Protein AF-A0A117SUI2-F1 (afdb_monomer)

Secondary structure (DSSP, 8-state):
--HHHHHT---GGG--TTTHHHHHHHHHHHHHHHTT------SHHHHHHHHHHHHHHH--THHHHHHHHHHTGGG-TTS-HHHHHHHHHHHHHHHHHHHHHHHHHHHHTS-HHHHHHHHHHHHHHHHH--

Nearest PDB structures (foldseek):
  7xge-assembly3_E  TM=2.398E-01  e=9.002E+00  synthetic construct

Structure (mmCIF, N/CA/C/O backbone):
data_AF-A0A117SUI2-F1
#
_entry.id   AF-A0A117SUI2-F1
#
loop_
_atom_site.group_PDB
_atom_site.id
_atom_site.type_symbol
_atom_site.label_atom_id
_atom_site.label_alt_id
_atom_site.label_comp_id
_atom_site.label_asym_id
_atom_site.label_entity_id
_atom_site.label_seq_id
_atom_site.pdbx_PDB_ins_code
_atom_site.Cartn_x
_atom_site.Cartn_y
_atom_site.Cartn_z
_atom_site.occupancy
_atom_site.B_iso_or_equiv
_atom_site.auth_seq_id
_atom_site.auth_comp_id
_atom_site.auth_asym_id
_atom_site.auth_atom_id
_atom_site.pdbx_PDB_model_num
ATOM 1 N N . MET A 1 1 ? 10.217 11.474 15.979 1.00 53.69 1 MET A N 1
ATOM 2 C CA . MET A 1 1 ? 9.548 10.419 15.199 1.00 53.69 1 MET A CA 1
ATOM 3 C C . MET A 1 1 ? 9.038 9.360 16.152 1.00 53.69 1 MET A C 1
ATOM 5 O O . MET A 1 1 ? 9.803 8.890 16.989 1.00 53.69 1 MET A O 1
ATOM 9 N N . SER A 1 2 ? 7.745 9.059 16.081 1.00 71.00 2 SER A N 1
ATOM 10 C CA . SER A 1 2 ? 7.125 7.947 16.819 1.00 71.00 2 SER A CA 1
ATOM 11 C C . SER A 1 2 ? 7.617 6.595 16.274 1.00 71.00 2 SER A C 1
ATOM 13 O O . SER A 1 2 ? 8.015 6.519 15.115 1.00 71.00 2 SER A O 1
ATOM 15 N N . TYR A 1 3 ? 7.572 5.522 17.074 1.00 69.62 3 TYR A N 1
ATOM 16 C CA . TYR A 1 3 ? 7.953 4.160 16.644 1.00 69.62 3 TYR A CA 1
ATOM 17 C C . TYR A 1 3 ? 7.293 3.742 15.313 1.00 69.62 3 TYR A C 1
ATOM 19 O O . TYR A 1 3 ? 7.958 3.189 14.443 1.00 69.62 3 TYR A O 1
ATOM 27 N N . LEU A 1 4 ? 6.020 4.111 15.126 1.00 70.50 4 LEU A N 1
ATOM 28 C CA . LEU A 1 4 ? 5.222 3.810 13.931 1.00 70.50 4 LEU A CA 1
ATOM 29 C C . LEU A 1 4 ? 5.792 4.443 12.648 1.00 70.50 4 LEU A C 1
ATOM 31 O O . LEU A 1 4 ? 5.759 3.830 11.587 1.00 70.50 4 LEU A O 1
ATOM 35 N N . GLU A 1 5 ? 6.345 5.656 12.740 1.00 68.00 5 GLU A N 1
ATOM 36 C CA . GLU A 1 5 ? 6.952 6.343 11.586 1.00 68.00 5 GLU A CA 1
ATOM 37 C C . GLU A 1 5 ? 8.273 5.689 11.184 1.00 68.00 5 GLU A C 1
ATOM 39 O O . GLU A 1 5 ? 8.580 5.593 10.000 1.00 68.00 5 GLU A O 1
ATOM 44 N N . ASN A 1 6 ? 9.033 5.185 12.160 1.00 73.38 6 ASN A N 1
ATOM 45 C CA . ASN A 1 6 ? 10.294 4.502 11.891 1.00 73.38 6 ASN A CA 1
ATOM 46 C C . ASN A 1 6 ? 10.074 3.165 11.165 1.00 73.38 6 ASN A C 1
ATOM 48 O O . ASN A 1 6 ? 10.883 2.800 10.315 1.00 73.38 6 ASN A O 1
ATOM 52 N N . GLU A 1 7 ? 8.982 2.449 11.445 1.00 71.69 7 GLU A N 1
ATOM 53 C CA . GLU A 1 7 ? 8.697 1.142 10.832 1.00 71.69 7 GLU A CA 1
ATOM 54 C C . GLU A 1 7 ? 8.338 1.230 9.335 1.00 71.69 7 GLU A C 1
ATOM 56 O O . GLU A 1 7 ? 8.551 0.277 8.579 1.00 71.69 7 GLU A O 1
ATOM 61 N N . LEU A 1 8 ? 7.860 2.392 8.885 1.00 75.00 8 LEU A N 1
ATOM 62 C CA . LEU A 1 8 ? 7.562 2.691 7.480 1.00 75.00 8 LEU 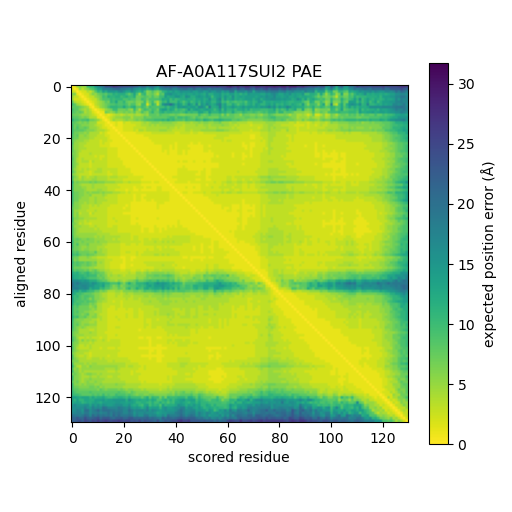A CA 1
ATOM 63 C C . LEU A 1 8 ? 8.566 3.660 6.830 1.00 75.00 8 LEU A C 1
ATOM 65 O O . LEU A 1 8 ? 8.356 4.076 5.693 1.00 75.00 8 LEU A O 1
ATOM 69 N N . SER A 1 9 ? 9.669 3.991 7.508 1.00 74.06 9 SER A N 1
ATOM 70 C CA . SER A 1 9 ? 10.611 5.066 7.139 1.00 74.06 9 SER A CA 1
ATOM 71 C C . SER A 1 9 ? 11.491 4.818 5.905 1.00 74.06 9 SER A C 1
ATOM 73 O O . SER A 1 9 ? 12.481 5.521 5.710 1.00 74.06 9 SER A O 1
ATOM 75 N N . GLU A 1 10 ? 11.175 3.833 5.063 1.00 78.31 10 GLU A N 1
ATOM 76 C CA . GLU A 1 10 ? 12.028 3.483 3.924 1.00 78.31 10 GLU A CA 1
ATOM 77 C C . GLU A 1 10 ? 12.259 4.717 3.022 1.00 78.31 10 GLU A C 1
ATOM 79 O O . GLU A 1 10 ? 11.316 5.424 2.650 1.00 78.31 10 GLU A O 1
ATOM 84 N N . ASP A 1 11 ? 13.529 4.996 2.715 1.00 78.12 11 ASP A N 1
ATOM 85 C CA . ASP A 1 11 ? 13.960 6.211 2.019 1.00 78.12 11 ASP A CA 1
ATOM 86 C C . ASP A 1 11 ? 13.483 6.198 0.562 1.00 78.12 11 ASP A C 1
ATOM 88 O O . ASP A 1 11 ? 14.089 5.586 -0.321 1.00 78.12 11 ASP A O 1
ATOM 92 N N . LEU A 1 12 ? 12.376 6.898 0.311 1.00 81.75 12 LEU A N 1
ATOM 93 C CA . LEU A 1 12 ? 11.765 6.986 -1.011 1.00 81.75 12 LEU A CA 1
ATOM 94 C C . LEU A 1 12 ? 12.565 7.854 -1.993 1.00 81.75 12 LEU A C 1
ATOM 96 O O . LEU A 1 12 ? 12.323 7.784 -3.196 1.00 81.75 12 LEU A O 1
ATOM 100 N N . SER A 1 13 ? 13.550 8.632 -1.529 1.00 78.12 13 SER A N 1
ATOM 101 C CA . SER A 1 13 ? 14.375 9.466 -2.418 1.00 78.12 13 SER A CA 1
ATOM 102 C C . SER A 1 13 ? 15.306 8.650 -3.325 1.00 78.12 13 SER A C 1
ATOM 104 O O . SER A 1 13 ? 15.841 9.177 -4.299 1.00 78.12 13 SER A O 1
ATOM 106 N N . ARG A 1 14 ? 15.482 7.356 -3.024 1.00 80.75 14 ARG A N 1
ATOM 107 C CA . ARG A 1 14 ? 16.386 6.432 -3.728 1.00 80.75 14 ARG A CA 1
ATOM 108 C C . ARG A 1 14 ? 15.661 5.382 -4.566 1.00 80.75 14 ARG A C 1
ATOM 110 O O . ARG A 1 14 ? 16.281 4.398 -4.978 1.00 80.75 14 ARG A O 1
ATOM 117 N N . VAL A 1 15 ? 14.357 5.542 -4.782 1.00 87.00 15 VAL A N 1
ATOM 118 C CA . VAL A 1 15 ? 13.602 4.591 -5.599 1.00 87.00 15 VAL A CA 1
ATOM 119 C C . VAL A 1 15 ? 14.058 4.693 -7.048 1.00 87.00 15 VAL A C 1
ATOM 121 O O . VAL A 1 15 ? 14.070 5.767 -7.648 1.00 87.00 15 VAL A O 1
ATOM 124 N N . THR A 1 16 ? 14.404 3.546 -7.612 1.00 87.38 16 THR A N 1
ATOM 125 C CA . THR A 1 16 ? 14.688 3.354 -9.028 1.00 87.38 16 THR A CA 1
ATOM 126 C C . THR A 1 16 ? 13.777 2.254 -9.570 1.00 87.38 16 THR A C 1
ATOM 128 O O . THR A 1 16 ? 13.225 1.461 -8.798 1.00 87.38 16 THR A O 1
ATOM 131 N N . PRO A 1 17 ? 13.619 2.147 -10.896 1.00 84.50 17 PRO A N 1
ATOM 132 C CA . PRO A 1 17 ? 12.860 1.052 -11.495 1.00 84.50 17 PRO A CA 1
ATOM 133 C C . PRO A 1 17 ? 13.328 -0.339 -11.046 1.00 84.50 17 PRO A C 1
ATOM 135 O O . PRO A 1 17 ? 12.519 -1.246 -10.884 1.00 84.50 17 PRO A O 1
ATOM 138 N N . GLU A 1 18 ? 14.627 -0.498 -10.801 1.00 85.06 18 GLU A N 1
ATOM 139 C CA . GLU A 1 18 ? 15.258 -1.763 -10.427 1.00 85.06 18 GLU A CA 1
ATOM 140 C C . GLU A 1 18 ? 14.960 -2.183 -8.977 1.00 85.06 18 GLU A C 1
ATOM 142 O O . GLU A 1 18 ? 15.032 -3.371 -8.666 1.00 85.06 18 GLU A O 1
ATOM 147 N N . ASN A 1 19 ? 14.619 -1.242 -8.086 1.00 89.25 19 ASN A N 1
ATOM 148 C CA . ASN A 1 19 ? 14.369 -1.525 -6.666 1.00 89.25 19 ASN A CA 1
ATOM 149 C C . ASN A 1 19 ? 12.921 -1.254 -6.208 1.00 89.25 19 ASN A C 1
ATOM 151 O O . ASN A 1 19 ? 12.559 -1.638 -5.093 1.00 89.25 19 ASN A O 1
ATOM 155 N N . ALA A 1 20 ? 12.079 -0.649 -7.053 1.00 90.50 20 ALA A N 1
ATOM 156 C CA . ALA A 1 20 ? 10.716 -0.245 -6.702 1.00 90.50 20 ALA A CA 1
ATOM 157 C C . ALA A 1 20 ? 9.856 -1.408 -6.182 1.00 90.50 20 ALA A C 1
ATOM 159 O O . ALA A 1 20 ? 9.175 -1.259 -5.169 1.00 90.50 20 ALA A O 1
ATOM 160 N N . VAL A 1 21 ? 9.942 -2.589 -6.807 1.00 91.56 21 VAL A N 1
ATOM 161 C CA . VAL A 1 21 ? 9.221 -3.795 -6.357 1.00 91.56 21 VAL A CA 1
ATOM 162 C C . VAL A 1 21 ? 9.633 -4.188 -4.941 1.00 91.56 21 VAL A C 1
ATOM 164 O O . VAL A 1 21 ? 8.780 -4.419 -4.086 1.00 91.56 21 VAL A O 1
ATOM 167 N N . GLN A 1 22 ? 10.938 -4.224 -4.667 1.00 91.88 22 GLN A N 1
ATOM 168 C CA . GLN A 1 22 ? 11.455 -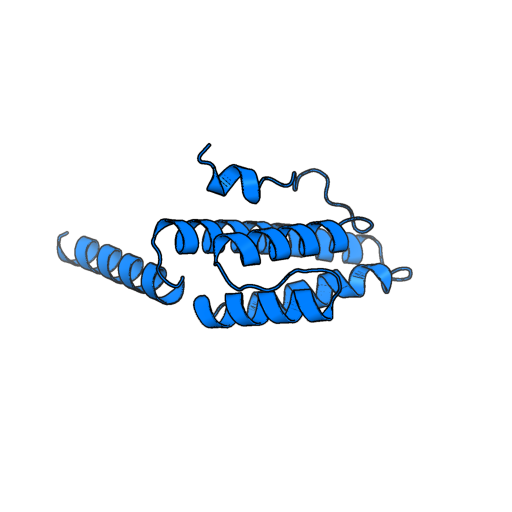4.583 -3.348 1.00 91.88 22 GLN A CA 1
ATOM 169 C C . GLN A 1 22 ? 10.992 -3.581 -2.282 1.00 91.88 22 GLN A C 1
ATOM 171 O O . GLN A 1 22 ? 10.587 -3.977 -1.190 1.00 91.88 22 GLN A O 1
ATOM 176 N N . ILE A 1 23 ? 11.028 -2.287 -2.599 1.00 92.44 23 ILE A N 1
ATOM 177 C CA . ILE A 1 23 ? 10.579 -1.221 -1.698 1.00 92.44 23 ILE A CA 1
ATOM 178 C C . ILE A 1 23 ? 9.070 -1.323 -1.452 1.00 92.44 23 ILE A C 1
ATOM 180 O O . ILE A 1 23 ? 8.634 -1.241 -0.304 1.00 92.44 23 ILE A O 1
ATOM 184 N N . CYS A 1 24 ? 8.275 -1.581 -2.492 1.00 93.50 24 CYS A N 1
ATOM 185 C CA . CYS A 1 24 ? 6.837 -1.818 -2.374 1.00 93.50 24 CYS A CA 1
ATOM 186 C C . CYS A 1 24 ? 6.539 -2.992 -1.430 1.00 93.50 24 CYS A C 1
ATOM 188 O O . CYS A 1 24 ? 5.753 -2.845 -0.492 1.00 93.50 24 CYS A O 1
ATOM 190 N N . MET A 1 25 ? 7.227 -4.123 -1.613 1.00 94.69 25 MET A N 1
ATOM 191 C CA . MET A 1 25 ? 7.075 -5.300 -0.754 1.00 94.69 25 MET A CA 1
ATOM 192 C C . MET A 1 25 ? 7.388 -4.990 0.711 1.00 94.69 25 MET A C 1
ATOM 194 O O . MET A 1 25 ? 6.607 -5.360 1.584 1.00 94.69 25 MET A O 1
ATOM 198 N N . LYS A 1 26 ? 8.475 -4.261 0.994 1.00 94.31 26 LYS A N 1
ATOM 199 C CA . LYS A 1 26 ? 8.819 -3.849 2.364 1.00 94.31 26 LYS A CA 1
ATOM 200 C C . LYS A 1 26 ? 7.756 -2.951 2.997 1.00 94.31 26 LYS A C 1
ATOM 202 O O . LYS A 1 26 ? 7.412 -3.147 4.158 1.00 94.31 26 LYS A O 1
ATOM 207 N N . ILE A 1 27 ? 7.228 -1.980 2.248 1.00 94.75 27 ILE A N 1
ATOM 208 C CA . ILE A 1 27 ? 6.169 -1.083 2.737 1.00 94.75 27 ILE A CA 1
ATOM 209 C C . ILE A 1 27 ? 4.922 -1.887 3.099 1.00 94.75 27 ILE A C 1
ATOM 211 O O . ILE A 1 27 ? 4.337 -1.658 4.157 1.00 94.75 27 ILE A O 1
ATOM 215 N N . LEU A 1 28 ? 4.528 -2.846 2.260 1.00 96.62 28 LEU A N 1
ATOM 216 C CA . LEU A 1 28 ? 3.377 -3.706 2.530 1.00 96.62 28 LEU A CA 1
ATOM 217 C C . LEU A 1 28 ? 3.633 -4.650 3.710 1.00 96.62 28 LEU A C 1
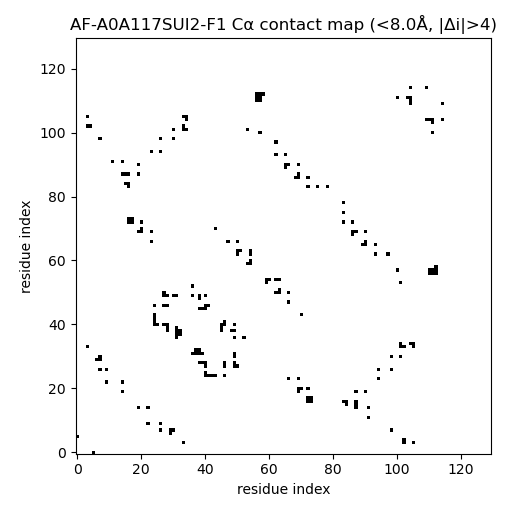ATOM 219 O O . LEU A 1 28 ? 2.746 -4.825 4.541 1.00 96.62 28 LEU A O 1
ATOM 223 N N . ASP A 1 29 ? 4.840 -5.194 3.850 1.00 96.62 29 ASP A N 1
ATOM 224 C CA . ASP A 1 29 ? 5.212 -6.025 5.000 1.00 96.62 29 ASP A CA 1
ATOM 225 C C . ASP A 1 29 ? 5.119 -5.244 6.322 1.00 96.62 29 ASP A C 1
ATOM 227 O O . ASP A 1 29 ? 4.479 -5.693 7.275 1.00 96.62 29 ASP A O 1
ATOM 231 N N . SER A 1 30 ? 5.675 -4.028 6.362 1.00 95.62 30 SER A N 1
ATOM 232 C CA . SER A 1 30 ? 5.532 -3.116 7.505 1.00 95.62 30 SER A CA 1
ATOM 233 C C . SER A 1 30 ? 4.073 -2.745 7.760 1.00 95.62 30 SER A C 1
ATOM 235 O O . SER A 1 30 ? 3.632 -2.721 8.906 1.00 95.62 30 SER A O 1
ATOM 237 N N . SER A 1 31 ? 3.295 -2.511 6.703 1.00 96.50 31 SER A N 1
ATOM 238 C CA . SER A 1 31 ? 1.876 -2.169 6.828 1.00 96.50 31 SER A CA 1
ATOM 239 C C . SER A 1 31 ? 1.062 -3.320 7.417 1.00 96.50 31 SER A C 1
ATOM 241 O O . SER A 1 31 ? 0.206 -3.100 8.270 1.00 96.50 31 SER A O 1
ATOM 243 N N . SER A 1 32 ? 1.367 -4.557 7.024 1.00 97.31 32 SER A N 1
ATOM 244 C CA . SER A 1 32 ? 0.756 -5.759 7.590 1.00 97.31 32 SER A CA 1
ATOM 245 C C . SER A 1 32 ? 1.026 -5.900 9.086 1.00 97.31 32 SER A C 1
ATOM 247 O O . SER A 1 32 ? 0.106 -6.207 9.847 1.00 97.31 32 SER A O 1
ATOM 249 N N . ARG A 1 33 ? 2.263 -5.628 9.528 1.00 95.69 33 ARG A N 1
ATOM 250 C CA . ARG A 1 33 ? 2.617 -5.634 10.955 1.00 95.69 33 ARG A CA 1
ATOM 251 C C . ARG A 1 33 ? 1.884 -4.546 11.731 1.00 95.69 33 ARG A C 1
ATOM 253 O O . ARG A 1 33 ? 1.256 -4.854 12.740 1.00 95.69 33 ARG A O 1
ATOM 260 N N . LEU A 1 34 ? 1.916 -3.310 11.237 1.00 95.62 34 LEU A N 1
ATOM 261 C CA . LEU A 1 34 ? 1.300 -2.156 11.899 1.00 95.62 34 LEU A CA 1
ATOM 262 C C . LEU A 1 34 ? -0.217 -2.290 12.050 1.00 95.62 34 LEU A C 1
ATOM 264 O O . LEU A 1 34 ? -0.772 -1.873 13.062 1.00 95.62 34 LEU A O 1
ATOM 268 N N . LEU A 1 35 ? -0.879 -2.892 11.063 1.00 95.75 35 LEU A N 1
ATOM 269 C CA . LEU A 1 35 ? -2.320 -3.140 11.090 1.00 95.75 35 LEU A CA 1
ATOM 270 C C . LEU A 1 35 ? -2.696 -4.489 11.724 1.00 95.75 35 LEU A C 1
ATOM 272 O O . LEU A 1 35 ? -3.878 -4.821 11.784 1.00 95.75 35 LEU A O 1
ATOM 276 N N . GLY A 1 36 ? -1.723 -5.290 12.171 1.00 95.56 36 GLY A N 1
ATOM 277 C CA . GLY A 1 36 ? -1.978 -6.591 12.793 1.00 95.56 36 GLY A CA 1
ATOM 278 C C . GLY A 1 36 ? -2.643 -7.615 11.864 1.00 95.56 36 GLY A C 1
ATOM 279 O O . GLY A 1 36 ? -3.409 -8.454 12.331 1.00 95.56 36 GLY A O 1
ATOM 280 N N . LEU A 1 37 ? -2.367 -7.573 10.555 1.00 95.75 37 LEU A N 1
ATOM 281 C CA . LEU A 1 37 ? -3.047 -8.417 9.557 1.00 95.75 37 LEU A CA 1
ATOM 282 C C . LEU A 1 37 ? -2.578 -9.880 9.559 1.00 95.75 37 LEU A C 1
ATOM 284 O O . LEU A 1 37 ? -3.237 -10.734 8.971 1.00 95.75 37 LEU A O 1
ATOM 288 N N . GLY A 1 38 ? -1.434 -10.181 10.181 1.00 95.75 38 GLY A N 1
ATOM 289 C CA . GLY A 1 38 ? -0.896 -11.544 10.269 1.00 95.75 38 GLY A CA 1
ATOM 290 C C . GLY A 1 38 ? -0.378 -12.118 8.943 1.00 95.75 38 GLY A C 1
ATOM 291 O O . GLY A 1 38 ? -0.193 -13.328 8.833 1.00 95.75 38 GLY A O 1
ATOM 292 N N . ILE A 1 39 ? -0.139 -11.273 7.935 1.00 97.62 39 ILE A N 1
ATOM 293 C CA . ILE A 1 39 ? 0.372 -11.676 6.618 1.00 97.62 39 ILE A CA 1
ATOM 294 C C . ILE A 1 39 ? 1.838 -11.254 6.505 1.00 97.62 39 ILE A C 1
ATOM 296 O O . ILE A 1 39 ? 2.167 -10.098 6.746 1.00 97.62 39 ILE A O 1
ATOM 300 N N . GLN A 1 40 ? 2.726 -12.159 6.105 1.00 97.06 40 GLN A N 1
ATOM 301 C CA . GLN A 1 40 ? 4.111 -11.803 5.792 1.00 97.06 40 GLN A CA 1
ATOM 302 C C . GLN A 1 40 ? 4.278 -11.657 4.281 1.00 97.06 40 GLN A C 1
ATOM 304 O O . GLN A 1 40 ? 3.917 -12.574 3.540 1.00 97.06 40 GLN A O 1
ATOM 309 N N . VAL A 1 41 ? 4.848 -10.543 3.822 1.00 96.94 41 VAL A N 1
ATOM 310 C CA . VAL A 1 41 ? 5.022 -10.281 2.387 1.00 96.94 41 VAL A CA 1
ATOM 311 C C . VAL A 1 41 ? 6.349 -10.866 1.918 1.00 96.94 41 VAL A C 1
ATOM 313 O O . VAL A 1 41 ? 7.423 -10.388 2.278 1.00 96.94 41 VAL A O 1
ATOM 316 N N . ARG A 1 42 ? 6.276 -11.933 1.121 1.00 94.81 42 ARG A N 1
ATOM 317 C CA . ARG A 1 42 ? 7.447 -12.654 0.583 1.00 94.81 42 ARG A CA 1
ATOM 318 C C . ARG A 1 42 ? 7.470 -12.715 -0.940 1.00 94.81 42 ARG A C 1
ATOM 320 O O . ARG A 1 42 ? 8.509 -12.993 -1.529 1.00 94.81 42 ARG A O 1
ATOM 327 N N . ASP A 1 43 ? 6.324 -12.478 -1.561 1.00 95.00 43 ASP A N 1
ATOM 328 C CA . ASP A 1 43 ? 6.086 -12.655 -2.986 1.00 95.00 43 ASP A CA 1
ATOM 329 C C . ASP A 1 43 ? 4.921 -11.752 -3.444 1.00 95.00 43 ASP A C 1
ATOM 331 O O . ASP A 1 43 ? 4.240 -11.131 -2.618 1.00 95.00 43 ASP A O 1
ATOM 335 N N . PRO A 1 44 ? 4.664 -11.649 -4.760 1.00 95.12 44 PRO A N 1
ATOM 336 C CA . PRO A 1 44 ? 3.556 -10.847 -5.268 1.00 95.12 44 PRO A CA 1
ATOM 337 C C . PRO A 1 44 ? 2.178 -11.262 -4.731 1.00 95.12 44 PRO A C 1
ATOM 339 O O . PRO A 1 44 ? 1.321 -10.407 -4.529 1.00 95.12 44 PRO A O 1
ATOM 342 N N . GLN A 1 45 ? 1.942 -12.550 -4.467 1.00 96.81 45 GLN A N 1
ATOM 343 C CA . GLN A 1 45 ? 0.639 -13.035 -4.004 1.00 96.81 45 GLN A CA 1
ATOM 344 C C . GLN A 1 45 ? 0.338 -12.570 -2.572 1.00 96.81 45 GLN A C 1
ATOM 346 O O . GLN A 1 45 ? -0.759 -12.092 -2.281 1.00 96.81 45 GLN A O 1
ATOM 351 N N . SER A 1 46 ? 1.322 -12.663 -1.683 1.00 97.94 46 SER A N 1
ATOM 352 C CA . SER A 1 46 ? 1.242 -12.145 -0.315 1.00 97.94 46 SER A CA 1
ATOM 353 C C . SER A 1 46 ? 1.169 -10.614 -0.278 1.00 97.94 46 SER A C 1
ATOM 355 O O . SER A 1 46 ? 0.426 -10.067 0.538 1.00 97.94 46 SER A O 1
ATOM 357 N N . ALA A 1 47 ? 1.843 -9.917 -1.200 1.00 97.06 47 ALA A N 1
ATOM 358 C CA . ALA A 1 47 ? 1.690 -8.470 -1.375 1.00 97.06 47 ALA A CA 1
ATOM 359 C C . ALA A 1 47 ? 0.244 -8.090 -1.745 1.00 97.06 47 ALA A C 1
ATOM 361 O O . ALA A 1 47 ? -0.335 -7.188 -1.135 1.00 97.06 47 ALA A O 1
ATOM 362 N N . TRP A 1 48 ? -0.370 -8.820 -2.683 1.00 98.00 48 TRP A N 1
ATOM 363 C CA . TRP A 1 48 ? -1.780 -8.642 -3.038 1.00 98.00 48 TRP A CA 1
ATOM 364 C C . TRP A 1 48 ? -2.717 -8.890 -1.859 1.00 98.00 48 TRP A C 1
ATOM 366 O O . TRP A 1 48 ? -3.634 -8.101 -1.652 1.00 98.00 48 TRP A O 1
ATOM 376 N N . ALA A 1 49 ? -2.469 -9.921 -1.049 1.00 98.19 49 ALA A N 1
ATOM 377 C CA . ALA A 1 49 ? -3.292 -10.209 0.125 1.00 98.19 49 ALA A CA 1
ATOM 378 C C . ALA A 1 49 ? -3.301 -9.047 1.138 1.00 98.19 49 ALA A C 1
ATOM 380 O O . ALA A 1 49 ? -4.364 -8.677 1.642 1.00 98.19 49 ALA A O 1
ATOM 381 N N . VAL A 1 50 ? -2.141 -8.432 1.400 1.00 98.19 50 VAL A N 1
ATOM 382 C CA . VAL A 1 50 ? -2.054 -7.229 2.247 1.00 98.19 50 VAL A CA 1
ATOM 383 C C . VAL A 1 50 ? -2.758 -6.045 1.591 1.00 98.19 50 VAL A C 1
ATOM 385 O O . VAL A 1 50 ? -3.547 -5.362 2.242 1.00 98.19 50 VAL A O 1
ATOM 388 N N . MET A 1 51 ? -2.515 -5.812 0.300 1.00 97.56 51 MET A N 1
ATOM 389 C CA . MET A 1 51 ? -3.132 -4.701 -0.424 1.00 97.56 51 MET A CA 1
ATOM 390 C C . MET A 1 51 ? -4.662 -4.795 -0.423 1.00 97.56 51 MET A C 1
ATOM 392 O O . MET A 1 51 ? -5.334 -3.795 -0.187 1.00 97.56 51 MET A O 1
ATOM 396 N N . SER A 1 52 ? -5.228 -5.992 -0.600 1.00 97.88 52 SER A N 1
ATOM 397 C CA . SER A 1 52 ? -6.673 -6.215 -0.498 1.00 97.88 52 SER A CA 1
ATOM 398 C C . SER A 1 52 ? -7.223 -5.783 0.861 1.00 97.88 52 SER A C 1
ATOM 400 O O . SER A 1 52 ? -8.243 -5.101 0.908 1.00 97.88 52 SER A O 1
ATOM 402 N N . LYS A 1 53 ? -6.525 -6.094 1.960 1.00 98.19 53 LYS A N 1
ATOM 403 C CA . LYS A 1 53 ? -6.928 -5.657 3.306 1.00 98.19 53 LYS A CA 1
ATOM 404 C C . LYS A 1 53 ? -6.845 -4.143 3.476 1.00 98.19 53 LYS A C 1
ATOM 406 O O . LYS A 1 53 ? -7.756 -3.545 4.039 1.00 98.19 53 LYS A O 1
ATOM 411 N N . ILE A 1 54 ? -5.797 -3.509 2.953 1.00 97.31 54 ILE A N 1
ATOM 412 C CA . ILE A 1 54 ? -5.674 -2.044 2.974 1.00 97.31 54 ILE A CA 1
ATOM 413 C C . ILE A 1 54 ? -6.828 -1.403 2.194 1.00 97.31 54 ILE A C 1
ATOM 415 O O . ILE A 1 54 ? -7.426 -0.443 2.675 1.00 97.31 54 ILE A O 1
ATOM 419 N N . ILE A 1 55 ? -7.185 -1.940 1.026 1.00 97.12 55 ILE A N 1
ATOM 420 C CA . ILE A 1 55 ? -8.312 -1.451 0.220 1.00 97.12 55 ILE A CA 1
ATOM 421 C C . ILE A 1 55 ? -9.639 -1.641 0.960 1.00 97.12 55 ILE A C 1
ATOM 423 O O . ILE A 1 55 ? -10.431 -0.706 0.995 1.00 97.12 55 ILE A O 1
ATOM 427 N N . G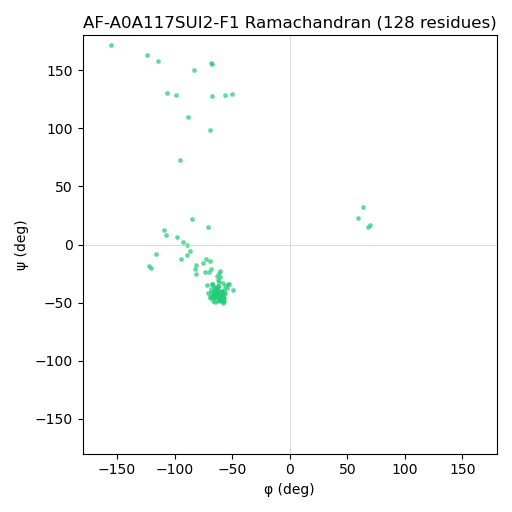LU A 1 56 ? -9.876 -2.790 1.597 1.00 97.44 56 GLU A N 1
ATOM 428 C CA . GLU A 1 56 ? -11.077 -3.020 2.418 1.00 97.44 56 GLU A CA 1
ATOM 429 C C . GLU A 1 56 ? -11.219 -1.972 3.538 1.00 97.44 56 GLU A C 1
ATOM 431 O O . GLU A 1 56 ? -12.319 -1.488 3.797 1.00 97.44 56 GLU A O 1
ATOM 436 N N . LEU A 1 57 ? -10.108 -1.584 4.172 1.00 97.50 57 LEU A N 1
ATOM 437 C CA . LEU A 1 57 ? -10.085 -0.611 5.272 1.00 97.50 57 LEU A CA 1
ATOM 438 C C . LEU A 1 57 ? -10.126 0.856 4.812 1.00 97.50 57 LEU A C 1
ATOM 440 O O . LEU A 1 57 ? -10.407 1.743 5.618 1.00 97.50 57 LEU A O 1
ATOM 444 N N . SER A 1 58 ? -9.823 1.136 3.544 1.00 96.19 58 SER A N 1
ATOM 445 C CA . SER A 1 58 ? -9.663 2.508 3.036 1.00 96.19 58 SER A CA 1
ATOM 446 C C . SER A 1 58 ? -10.609 2.901 1.916 1.00 96.19 58 SER A C 1
ATOM 448 O O . SER A 1 58 ? -10.821 4.091 1.707 1.00 96.19 58 SER A O 1
ATOM 450 N N . ASN A 1 59 ? -11.196 1.930 1.218 1.00 95.31 59 ASN A N 1
ATOM 451 C CA . ASN A 1 59 ? -11.952 2.124 -0.017 1.00 95.31 59 ASN A CA 1
ATOM 452 C C . ASN A 1 59 ? -11.129 2.778 -1.154 1.00 95.31 59 ASN A C 1
ATOM 454 O O . ASN A 1 59 ? -11.681 3.369 -2.081 1.00 95.31 59 ASN A O 1
ATOM 458 N N . GLU A 1 60 ? -9.797 2.674 -1.100 1.00 94.12 60 GLU A N 1
ATOM 459 C CA . GLU A 1 60 ? -8.867 3.290 -2.055 1.00 94.12 60 GLU A CA 1
ATOM 460 C C . GLU A 1 60 ? -8.462 2.308 -3.163 1.00 94.12 60 GLU A C 1
ATOM 462 O O . GLU A 1 60 ? -7.336 1.816 -3.227 1.00 94.12 60 GLU A O 1
ATOM 467 N N . PHE A 1 61 ? -9.387 2.022 -4.084 1.00 93.31 61 PHE A N 1
ATOM 468 C CA . PHE A 1 61 ? -9.172 1.043 -5.164 1.00 93.31 61 PHE A CA 1
ATOM 469 C C . PHE A 1 61 ? -8.007 1.380 -6.102 1.00 93.31 61 PHE A C 1
ATOM 471 O O . PHE A 1 61 ? -7.448 0.490 -6.741 1.00 93.31 61 PHE A O 1
ATOM 478 N N . VAL A 1 62 ? -7.613 2.655 -6.179 1.00 92.12 62 VAL A N 1
ATOM 479 C CA . VAL A 1 62 ? -6.482 3.095 -7.006 1.00 92.12 62 VAL A CA 1
ATOM 480 C C . VAL A 1 62 ? -5.167 2.422 -6.587 1.00 92.12 62 VAL A C 1
ATOM 482 O O . VAL A 1 62 ? -4.313 2.181 -7.438 1.00 92.12 62 VAL A O 1
ATOM 485 N N . LEU A 1 63 ? -5.031 2.030 -5.313 1.00 93.12 63 LEU A N 1
ATOM 486 C CA . LEU A 1 63 ? -3.847 1.330 -4.806 1.00 93.12 63 LEU A CA 1
ATOM 487 C C . LEU A 1 63 ? -3.617 -0.024 -5.495 1.00 93.12 63 LEU A C 1
ATOM 489 O O . LEU A 1 63 ? -2.470 -0.418 -5.700 1.00 93.12 63 LEU A O 1
ATOM 493 N N . ALA A 1 64 ? -4.688 -0.713 -5.910 1.00 93.19 64 ALA A N 1
ATOM 494 C CA . ALA A 1 64 ? -4.571 -1.962 -6.661 1.00 93.19 64 ALA A CA 1
ATOM 495 C C . ALA A 1 64 ? -3.874 -1.737 -8.007 1.00 93.19 64 ALA A C 1
ATOM 497 O O . ALA A 1 64 ? -3.004 -2.514 -8.396 1.00 93.19 64 ALA A O 1
ATOM 498 N N . ARG A 1 65 ? -4.221 -0.651 -8.708 1.00 91.75 65 ARG A N 1
ATOM 499 C CA . ARG A 1 65 ? -3.610 -0.326 -10.000 1.00 91.75 65 ARG A CA 1
ATOM 500 C C . ARG A 1 65 ? -2.110 -0.085 -9.847 1.00 91.75 65 ARG A C 1
ATOM 502 O O . ARG A 1 65 ? -1.328 -0.652 -10.599 1.00 91.75 65 ARG A O 1
ATOM 509 N N . PHE A 1 66 ? -1.719 0.680 -8.832 1.00 91.25 66 PHE A N 1
ATOM 510 C CA . PHE A 1 66 ? -0.312 0.975 -8.576 1.00 91.25 66 PHE A CA 1
ATOM 511 C C . PHE A 1 66 ? 0.494 -0.268 -8.189 1.00 91.25 66 PHE A C 1
ATOM 513 O O . PHE A 1 66 ? 1.627 -0.420 -8.638 1.00 91.25 66 PHE A O 1
ATOM 520 N N . LEU A 1 67 ? -0.081 -1.193 -7.410 1.00 94.56 67 LEU A N 1
ATOM 521 C CA . LEU A 1 67 ? 0.587 -2.464 -7.126 1.00 94.56 67 LEU A CA 1
ATOM 522 C C . LEU A 1 67 ? 0.813 -3.274 -8.411 1.00 94.56 67 LEU A C 1
ATOM 524 O O . LEU A 1 67 ? 1.910 -3.785 -8.617 1.00 94.56 67 LEU A O 1
ATOM 528 N N . ALA A 1 68 ? -0.191 -3.357 -9.288 1.00 93.44 68 ALA A N 1
ATOM 529 C CA . ALA A 1 68 ? -0.053 -4.045 -10.570 1.00 93.44 68 ALA A CA 1
ATOM 530 C C . ALA A 1 68 ? 1.046 -3.414 -11.443 1.00 93.44 68 ALA A C 1
ATOM 532 O O . ALA A 1 68 ? 1.917 -4.122 -11.939 1.00 93.44 68 ALA A O 1
ATOM 533 N N . GLU A 1 69 ? 1.047 -2.087 -11.581 1.00 91.12 69 GLU A N 1
ATOM 534 C CA . GLU A 1 69 ? 2.048 -1.351 -12.364 1.00 91.12 69 GLU A CA 1
ATOM 535 C C . GLU A 1 69 ? 3.475 -1.589 -11.851 1.00 91.12 69 GLU A C 1
ATOM 537 O O . GLU A 1 69 ? 4.384 -1.850 -12.639 1.00 91.12 69 GLU A O 1
ATOM 542 N N . VAL A 1 70 ? 3.670 -1.549 -10.530 1.00 91.88 70 VAL A N 1
ATOM 543 C CA . VAL A 1 70 ? 4.982 -1.770 -9.907 1.00 91.88 70 VAL A CA 1
ATOM 544 C C . VAL A 1 70 ? 5.470 -3.193 -10.117 1.00 91.88 70 VAL A C 1
ATOM 546 O O . VAL A 1 70 ? 6.635 -3.382 -10.457 1.00 91.88 70 VAL A O 1
ATOM 549 N N . LEU A 1 71 ? 4.606 -4.193 -9.928 1.00 92.06 71 LEU A N 1
ATOM 550 C CA . LEU A 1 71 ? 4.977 -5.600 -10.097 1.00 92.06 71 LEU A CA 1
ATOM 551 C C . LEU A 1 71 ? 5.389 -5.929 -11.539 1.00 92.06 71 LEU A C 1
ATOM 553 O O . LEU A 1 71 ? 6.215 -6.816 -11.742 1.00 92.06 71 LEU A O 1
ATOM 557 N N . GLU A 1 72 ? 4.877 -5.183 -12.517 1.00 90.19 72 GLU A N 1
ATOM 558 C CA . GLU A 1 72 ? 5.213 -5.342 -13.933 1.00 90.19 72 GLU A CA 1
ATOM 559 C C . GLU A 1 72 ? 6.465 -4.561 -14.372 1.00 90.19 72 GLU A C 1
ATOM 561 O O . GLU A 1 72 ? 6.919 -4.736 -15.504 1.00 90.19 72 GLU A O 1
ATOM 566 N N . LEU A 1 73 ? 7.082 -3.738 -13.510 1.00 86.31 73 LEU A N 1
ATOM 567 C CA . LEU A 1 73 ? 8.256 -2.925 -13.876 1.00 86.31 73 LEU A CA 1
ATOM 568 C C . LEU A 1 73 ? 9.411 -3.754 -14.456 1.00 86.31 73 LEU A C 1
ATOM 570 O O . LEU A 1 73 ? 10.074 -3.317 -15.398 1.00 86.31 73 LEU A O 1
ATOM 574 N N . SER A 1 74 ? 9.642 -4.958 -13.929 1.00 79.31 74 SER A N 1
ATOM 575 C CA . SER A 1 74 ? 10.688 -5.867 -14.418 1.00 79.31 74 SER A CA 1
ATOM 576 C C . SER A 1 74 ? 10.397 -6.431 -15.811 1.00 79.31 74 SER A C 1
ATOM 578 O O .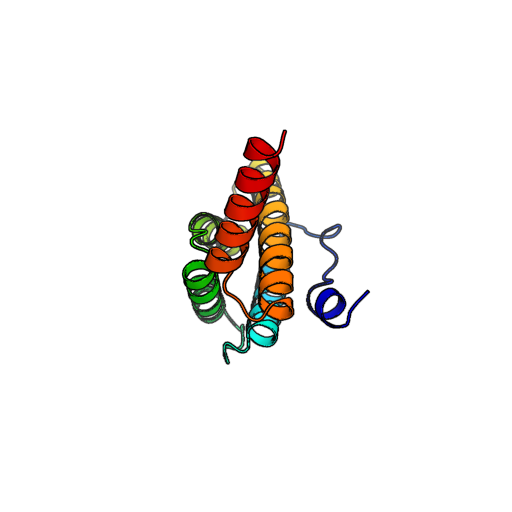 SER A 1 74 ? 11.331 -6.825 -16.504 1.00 79.31 74 SER A O 1
ATOM 580 N N . ASN A 1 75 ? 9.137 -6.424 -16.252 1.00 83.00 75 ASN A N 1
ATOM 581 C CA . ASN A 1 75 ? 8.722 -6.845 -17.591 1.00 83.00 75 ASN A CA 1
ATOM 582 C C . ASN A 1 75 ? 8.753 -5.682 -18.602 1.00 83.00 75 ASN A C 1
ATOM 584 O O . ASN A 1 75 ? 8.668 -5.902 -19.810 1.00 83.00 75 ASN A O 1
ATOM 588 N N . MET A 1 76 ? 8.952 -4.441 -18.142 1.00 81.00 76 MET A N 1
ATOM 589 C CA . MET A 1 76 ? 8.995 -3.233 -18.978 1.00 81.00 76 MET A CA 1
ATOM 590 C C . MET A 1 76 ? 10.375 -2.948 -19.608 1.00 81.00 76 MET A C 1
ATOM 592 O O . MET A 1 76 ? 10.653 -1.814 -19.993 1.00 81.00 76 MET A O 1
ATOM 596 N N . ILE A 1 77 ? 11.251 -3.950 -19.757 1.00 68.56 77 ILE A N 1
ATOM 597 C CA . ILE A 1 77 ? 12.658 -3.781 -20.198 1.00 68.56 77 ILE A CA 1
ATOM 598 C C . ILE A 1 77 ? 12.781 -3.068 -21.557 1.00 68.56 77 ILE A C 1
ATOM 600 O O . ILE A 1 77 ? 13.699 -2.279 -21.759 1.00 68.56 77 ILE A O 1
ATOM 604 N N . ASN A 1 78 ? 11.842 -3.314 -22.475 1.00 80.19 78 ASN A N 1
ATOM 605 C CA . ASN A 1 78 ? 11.836 -2.724 -23.821 1.00 80.19 78 ASN A CA 1
ATOM 606 C C . ASN A 1 78 ? 10.927 -1.490 -23.947 1.00 80.19 78 ASN A C 1
ATOM 608 O O . ASN A 1 78 ? 10.694 -0.996 -25.051 1.00 80.19 78 ASN A O 1
ATOM 612 N N . VAL A 1 79 ? 10.364 -1.016 -22.837 1.00 80.12 79 VAL A N 1
ATOM 613 C CA . VAL A 1 79 ? 9.493 0.158 -22.819 1.00 80.12 79 VAL A CA 1
ATOM 614 C C . VAL A 1 79 ? 10.356 1.420 -22.760 1.00 80.12 79 VAL A C 1
ATOM 616 O O . VAL A 1 79 ? 11.461 1.420 -22.221 1.00 80.12 79 VAL A O 1
ATOM 619 N N . ASN A 1 80 ? 9.854 2.516 -23.334 1.00 85.31 80 ASN A N 1
ATOM 620 C CA . ASN A 1 80 ? 10.522 3.813 -23.294 1.00 85.31 80 ASN A CA 1
ATOM 621 C C . ASN A 1 80 ? 10.925 4.182 -21.841 1.00 85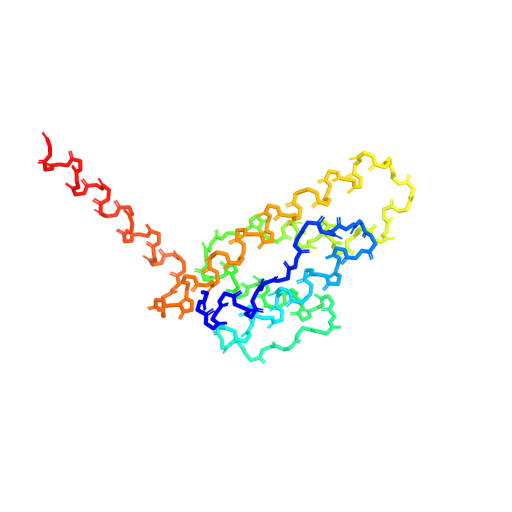.31 80 ASN A C 1
ATOM 623 O O . ASN A 1 80 ? 10.058 4.152 -20.961 1.00 85.31 80 ASN A O 1
ATOM 627 N N . PRO A 1 81 ? 12.188 4.581 -21.582 1.00 85.88 81 PRO A N 1
ATOM 628 C CA . PRO A 1 81 ? 12.656 4.933 -20.239 1.00 85.88 81 PRO A CA 1
ATOM 629 C C . PRO A 1 81 ? 11.795 5.984 -19.526 1.00 85.88 81 PRO A C 1
ATOM 631 O O . PRO A 1 81 ? 11.574 5.874 -18.325 1.00 85.88 81 PRO A O 1
ATOM 634 N N . LEU A 1 82 ? 11.223 6.946 -20.261 1.00 87.31 82 LEU A N 1
ATOM 635 C CA . LEU A 1 82 ? 10.329 7.963 -19.697 1.00 87.31 82 LEU A CA 1
ATOM 636 C C . LEU A 1 82 ? 9.061 7.358 -19.087 1.00 87.31 82 LEU A C 1
ATOM 638 O O . LEU A 1 82 ? 8.576 7.856 -18.073 1.00 87.31 82 LEU A O 1
ATOM 642 N N . ILE A 1 83 ? 8.528 6.294 -19.695 1.00 86.69 83 ILE A N 1
ATOM 643 C CA . ILE A 1 83 ? 7.347 5.582 -19.191 1.00 86.69 83 ILE A CA 1
ATOM 644 C C . ILE A 1 83 ? 7.725 4.810 -17.926 1.00 86.69 83 ILE A C 1
ATOM 646 O O . ILE A 1 83 ? 6.996 4.858 -16.940 1.00 86.69 83 ILE A O 1
ATOM 650 N N . ARG A 1 84 ? 8.893 4.162 -17.914 1.00 85.94 84 ARG A N 1
ATOM 651 C CA . ARG A 1 84 ? 9.408 3.463 -16.730 1.00 85.94 84 ARG A CA 1
ATOM 652 C C . ARG A 1 84 ? 9.600 4.421 -15.548 1.00 85.94 84 ARG A C 1
ATOM 654 O O . ARG A 1 84 ? 9.182 4.124 -14.432 1.00 85.94 84 ARG A O 1
ATOM 661 N N . ASP A 1 85 ? 10.158 5.600 -15.808 1.00 85.94 85 ASP A N 1
ATOM 662 C CA . ASP A 1 85 ? 10.334 6.647 -14.799 1.00 85.94 85 ASP A CA 1
ATOM 663 C C . ASP A 1 85 ? 8.996 7.239 -14.332 1.00 85.94 85 ASP A C 1
ATOM 665 O O . ASP A 1 85 ? 8.855 7.613 -13.168 1.00 85.94 85 ASP A O 1
ATOM 669 N N . MET A 1 86 ? 8.004 7.339 -15.224 1.00 88.31 86 MET A N 1
ATOM 670 C CA . MET A 1 86 ? 6.644 7.750 -14.868 1.00 88.31 86 MET A CA 1
ATOM 671 C C . MET A 1 86 ? 6.014 6.758 -13.886 1.00 88.31 86 MET A C 1
ATOM 673 O O . MET A 1 86 ? 5.552 7.190 -12.836 1.00 88.31 86 MET A O 1
ATOM 677 N N . VAL A 1 87 ? 6.085 5.452 -14.165 1.00 88.69 87 VAL A N 1
ATOM 678 C CA . VAL A 1 87 ? 5.565 4.405 -13.265 1.00 88.69 87 VAL A CA 1
ATOM 679 C C . VAL A 1 87 ? 6.238 4.465 -11.891 1.00 88.69 87 VAL A C 1
ATOM 681 O O . VAL A 1 87 ? 5.568 4.349 -10.868 1.00 88.69 87 VAL A O 1
ATOM 684 N N . VAL A 1 88 ? 7.551 4.714 -11.833 1.00 89.19 88 VAL A N 1
ATOM 685 C CA . VAL A 1 88 ? 8.249 4.901 -10.550 1.00 89.19 88 VAL A CA 1
ATOM 686 C C . VAL A 1 88 ? 7.744 6.128 -9.791 1.00 89.19 88 VAL A C 1
ATOM 688 O O . VAL A 1 88 ? 7.544 6.055 -8.580 1.00 89.19 88 VAL A O 1
ATOM 691 N N . ARG A 1 89 ? 7.510 7.255 -10.469 1.00 88.88 89 ARG A N 1
ATOM 692 C CA . ARG A 1 89 ? 6.949 8.454 -9.823 1.00 88.88 89 ARG A CA 1
ATOM 693 C C . ARG A 1 89 ? 5.530 8.219 -9.306 1.00 88.88 89 ARG A C 1
ATOM 695 O O . ARG A 1 89 ? 5.223 8.637 -8.192 1.00 88.88 89 ARG A O 1
ATOM 702 N N . ASP A 1 90 ? 4.702 7.518 -10.067 1.00 89.44 90 ASP A N 1
ATOM 703 C CA . ASP A 1 90 ? 3.344 7.162 -9.653 1.00 89.44 90 ASP A CA 1
ATOM 704 C C . ASP A 1 90 ? 3.364 6.223 -8.436 1.00 89.44 90 ASP A C 1
ATOM 706 O O . ASP A 1 90 ? 2.636 6.435 -7.459 1.00 89.44 90 ASP A O 1
ATOM 710 N N . PHE A 1 91 ? 4.285 5.254 -8.429 1.00 90.88 91 PHE A N 1
ATOM 711 C CA . PHE A 1 91 ? 4.546 4.408 -7.268 1.00 90.88 91 PHE A CA 1
ATOM 712 C C . PHE A 1 91 ? 4.933 5.217 -6.030 1.00 90.88 91 PHE A C 1
ATOM 714 O O . PHE A 1 91 ? 4.399 4.948 -4.958 1.00 90.88 91 PHE A O 1
ATOM 721 N N . LEU A 1 92 ? 5.818 6.209 -6.152 1.00 91.06 92 LEU A N 1
ATOM 722 C CA . LEU A 1 92 ? 6.245 7.038 -5.021 1.00 91.06 92 LEU A CA 1
ATOM 723 C C . LEU A 1 92 ? 5.068 7.740 -4.339 1.00 91.06 92 LEU A 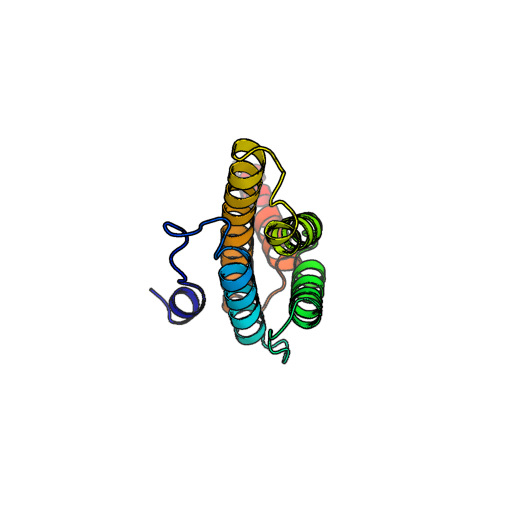C 1
ATOM 725 O O . LEU A 1 92 ? 4.954 7.715 -3.112 1.00 91.06 92 LEU A O 1
ATOM 729 N N . VAL A 1 93 ? 4.164 8.319 -5.130 1.00 89.62 93 VAL A N 1
ATOM 730 C CA . VAL A 1 93 ? 2.954 8.974 -4.615 1.00 89.62 93 VAL A CA 1
ATOM 731 C C . VAL A 1 93 ? 2.058 7.962 -3.899 1.00 89.62 93 VAL A C 1
ATOM 733 O O . VAL A 1 93 ? 1.570 8.223 -2.797 1.00 89.62 93 VAL A O 1
ATOM 736 N N . CYS A 1 94 ? 1.865 6.785 -4.493 1.00 91.69 94 CYS A N 1
ATOM 737 C CA . CYS A 1 94 ? 1.058 5.720 -3.905 1.00 91.69 94 CYS A CA 1
ATOM 738 C C . CYS A 1 94 ? 1.671 5.157 -2.613 1.00 91.69 94 CYS A C 1
ATOM 740 O O . CYS A 1 94 ? 0.953 4.891 -1.645 1.00 91.69 94 CYS A O 1
ATOM 742 N N . ALA A 1 95 ? 2.988 4.970 -2.590 1.00 92.31 95 ALA A N 1
ATOM 743 C CA . ALA A 1 95 ? 3.738 4.493 -1.440 1.00 92.31 95 ALA A CA 1
ATOM 744 C C . ALA A 1 95 ? 3.558 5.444 -0.255 1.00 92.31 95 ALA A C 1
ATOM 746 O O . ALA A 1 95 ? 3.195 4.999 0.834 1.00 92.31 95 ALA A O 1
ATOM 747 N N . GLU A 1 96 ? 3.719 6.748 -0.480 1.00 91.25 96 GLU A N 1
ATOM 748 C CA . GLU A 1 96 ? 3.550 7.752 0.569 1.00 91.25 96 GLU A CA 1
ATOM 749 C C . GLU A 1 96 ? 2.098 7.838 1.052 1.00 91.25 96 GLU A C 1
ATOM 751 O O . GLU A 1 96 ? 1.842 7.832 2.257 1.00 91.25 96 GLU A O 1
ATOM 756 N N . LYS A 1 97 ? 1.124 7.799 0.130 1.00 92.12 97 LYS A N 1
ATOM 757 C CA . LYS A 1 97 ? -0.300 7.735 0.492 1.00 92.12 97 LYS A CA 1
ATOM 758 C C . LYS A 1 97 ? -0.593 6.519 1.375 1.00 92.12 97 LYS A C 1
ATOM 760 O O . LYS A 1 97 ? -1.249 6.649 2.405 1.00 92.12 97 LYS A O 1
ATOM 765 N N . THR A 1 98 ? -0.080 5.349 0.996 1.00 93.88 98 THR A N 1
ATOM 766 C CA . THR A 1 98 ? -0.257 4.102 1.755 1.00 93.88 98 THR A CA 1
ATOM 767 C C . THR A 1 98 ? 0.321 4.234 3.158 1.00 93.88 98 THR A C 1
ATOM 769 O O . THR A 1 98 ? -0.370 3.921 4.124 1.00 93.88 98 THR A O 1
ATOM 772 N N . ARG A 1 99 ? 1.546 4.759 3.294 1.00 93.31 99 ARG A N 1
ATOM 773 C CA . ARG A 1 99 ? 2.185 4.972 4.601 1.00 93.31 99 ARG A CA 1
ATOM 774 C C . ARG A 1 99 ? 1.360 5.870 5.501 1.00 93.31 99 ARG A C 1
ATOM 776 O O . ARG A 1 99 ? 1.085 5.488 6.632 1.00 93.31 99 ARG A O 1
ATOM 783 N N . MET A 1 100 ? 0.946 7.027 4.994 1.00 92.56 100 MET A N 1
ATOM 784 C CA . MET A 1 100 ? 0.178 7.995 5.772 1.00 92.56 100 MET A CA 1
ATOM 785 C C . MET A 1 100 ? -1.138 7.396 6.270 1.00 92.56 100 MET A C 1
ATOM 787 O O . MET A 1 100 ? -1.443 7.495 7.457 1.00 92.56 100 MET A O 1
ATOM 791 N N . MET A 1 101 ? -1.876 6.706 5.396 1.00 94.88 101 MET A N 1
ATOM 792 C CA . MET A 1 101 ? -3.128 6.051 5.784 1.00 94.88 101 MET A CA 1
ATOM 793 C C . MET A 1 101 ? -2.895 4.940 6.807 1.00 94.88 101 MET A C 1
ATOM 795 O O . MET A 1 101 ? -3.609 4.863 7.800 1.00 94.88 101 MET A O 1
ATOM 799 N N . VAL A 1 102 ? -1.892 4.087 6.593 1.00 96.00 102 VAL A N 1
ATOM 800 C CA . VAL A 1 102 ? -1.570 2.973 7.496 1.00 96.00 102 VAL A CA 1
ATOM 801 C C . VAL A 1 102 ? -1.141 3.472 8.870 1.00 96.00 102 VAL A C 1
ATOM 803 O O . VAL A 1 102 ? -1.611 2.943 9.874 1.00 96.00 102 VAL A O 1
ATOM 806 N N . ILE A 1 103 ? -0.288 4.496 8.930 1.00 94.94 103 ILE A N 1
ATOM 807 C CA . ILE A 1 103 ? 0.141 5.110 10.191 1.00 94.94 103 ILE A CA 1
ATOM 808 C C . ILE A 1 103 ? -1.069 5.665 10.937 1.00 94.94 103 ILE A C 1
ATOM 810 O O . ILE A 1 103 ? -1.198 5.428 12.136 1.00 94.94 103 ILE A O 1
ATOM 814 N N . GLU A 1 104 ? -1.963 6.373 10.249 1.00 95.19 104 GLU A N 1
ATOM 815 C CA . GLU A 1 104 ? -3.135 6.970 10.889 1.00 95.19 104 GLU A CA 1
ATOM 816 C C . GLU A 1 104 ? -4.136 5.912 11.371 1.00 95.19 104 GLU A C 1
ATOM 818 O O . GLU A 1 104 ? -4.636 5.990 12.496 1.00 95.19 104 GLU A O 1
ATOM 823 N N . MET A 1 105 ? -4.369 4.865 10.575 1.00 96.62 105 MET A N 1
ATOM 824 C CA . MET A 1 105 ? -5.181 3.716 10.987 1.00 96.62 105 MET A CA 1
ATOM 825 C C . MET A 1 105 ? -4.580 3.021 12.215 1.00 96.62 105 MET A C 1
ATOM 827 O O . MET A 1 105 ? -5.284 2.764 13.190 1.00 96.62 105 MET A O 1
ATOM 831 N N . ALA A 1 106 ? -3.266 2.780 12.216 1.00 95.19 106 ALA A N 1
ATOM 832 C CA . ALA A 1 106 ? -2.574 2.156 13.342 1.00 95.19 106 ALA A CA 1
ATOM 833 C C . ALA A 1 106 ? -2.605 3.029 14.610 1.00 95.19 106 ALA A C 1
ATOM 835 O O . ALA A 1 106 ? -2.753 2.509 15.714 1.00 95.19 106 ALA A O 1
ATOM 836 N N . ARG A 1 107 ? -2.491 4.357 14.472 1.00 94.50 107 ARG A N 1
ATOM 837 C CA . ARG A 1 107 ? -2.554 5.314 15.594 1.00 94.50 107 ARG A CA 1
ATOM 838 C C . ARG A 1 107 ? -3.939 5.412 16.211 1.00 94.50 107 ARG A C 1
ATOM 840 O O . ARG A 1 107 ? -4.062 5.446 17.432 1.00 94.50 107 ARG A O 1
ATOM 847 N N . SER A 1 108 ? -4.960 5.516 15.370 1.00 94.44 108 SER A N 1
ATOM 848 C CA . SER A 1 108 ? -6.345 5.719 15.802 1.00 94.44 108 SER A CA 1
ATOM 849 C C . SER A 1 108 ? -7.043 4.419 16.206 1.00 94.44 108 SER A C 1
ATOM 851 O O . SER A 1 108 ? -8.047 4.467 16.917 1.00 94.44 108 SER A O 1
ATOM 853 N N . GLY A 1 109 ? -6.541 3.269 15.743 1.00 95.12 109 GLY A N 1
ATOM 854 C CA . GLY A 1 109 ? -7.225 1.982 15.856 1.00 95.12 109 GLY A CA 1
ATOM 855 C C . GLY A 1 109 ? -8.491 1.890 14.998 1.00 95.12 109 GLY A C 1
ATOM 856 O O . GLY A 1 109 ? -9.315 1.009 15.235 1.00 95.12 109 GLY A O 1
ATOM 857 N N . LYS A 1 110 ? -8.669 2.804 14.035 1.00 96.69 110 LYS A N 1
ATOM 858 C CA . LYS A 1 110 ? -9.835 2.889 13.148 1.00 96.69 110 LYS A CA 1
ATOM 859 C C . LYS A 1 110 ? -9.440 2.601 11.708 1.00 96.69 110 LYS A C 1
ATOM 861 O O . LYS A 1 110 ? -8.289 2.778 11.313 1.00 96.69 110 LYS A O 1
ATOM 866 N N . SER A 1 111 ? -10.414 2.204 10.900 1.00 97.25 111 SER A N 1
ATOM 867 C CA . SER A 1 111 ? -10.252 2.161 9.448 1.00 97.25 111 SER A CA 1
ATOM 868 C C . SER A 1 111 ? -10.124 3.576 8.870 1.00 97.25 111 SER A C 1
ATOM 870 O O . SER A 1 111 ? -10.629 4.553 9.430 1.00 97.25 111 SER A O 1
ATOM 872 N N . TRP A 1 112 ? -9.481 3.703 7.710 1.00 97.19 112 TRP A N 1
ATOM 873 C CA . TRP A 1 112 ? -9.361 4.992 7.028 1.00 97.19 112 TRP A CA 1
ATOM 874 C C . TRP A 1 112 ? -10.731 5.552 6.622 1.00 97.19 112 TRP A C 1
ATOM 876 O O . TRP A 1 112 ? -10.938 6.762 6.658 1.00 97.19 112 TRP A O 1
ATOM 886 N N . ILE A 1 113 ? -11.702 4.680 6.332 1.00 96.31 113 ILE A N 1
ATOM 887 C CA . ILE A 1 113 ? -13.097 5.067 6.066 1.00 96.31 113 ILE A CA 1
ATOM 888 C C . ILE A 1 113 ? -13.717 5.787 7.274 1.00 96.31 113 ILE A C 1
ATOM 890 O O . ILE A 1 113 ? -14.421 6.784 7.106 1.00 96.31 113 ILE A O 1
ATOM 894 N N . GLU A 1 114 ? -13.479 5.293 8.489 1.00 96.81 114 GLU A N 1
ATOM 895 C CA . GLU A 1 114 ? -13.970 5.927 9.717 1.00 96.81 114 GLU A CA 1
ATOM 896 C C . GLU A 1 114 ? -13.279 7.270 9.963 1.00 96.81 114 GLU A C 1
ATOM 898 O O . GLU A 1 114 ? -13.962 8.263 10.213 1.00 96.81 114 GLU A O 1
ATOM 903 N N . ILE A 1 115 ? -11.951 7.323 9.808 1.00 95.69 115 ILE A N 1
ATOM 904 C CA . ILE A 1 115 ? -11.165 8.560 9.949 1.00 95.69 115 ILE A CA 1
ATOM 905 C C . ILE A 1 115 ? -11.662 9.632 8.969 1.00 95.69 115 ILE A C 1
ATOM 907 O O . ILE A 1 115 ? -11.934 10.765 9.367 1.00 95.69 115 ILE A O 1
ATOM 911 N N . ALA A 1 116 ? -11.828 9.281 7.692 1.00 92.12 116 ALA A N 1
ATOM 912 C CA . ALA A 1 116 ? -12.270 10.214 6.659 1.00 92.12 116 ALA A CA 1
ATOM 913 C C . ALA A 1 116 ? -13.654 10.809 6.970 1.00 92.12 116 ALA A C 1
ATOM 915 O O . ALA A 1 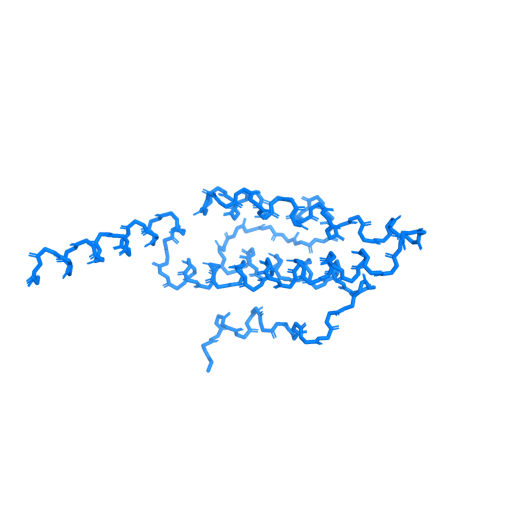116 ? -13.847 12.019 6.851 1.00 92.12 116 ALA A O 1
ATOM 916 N N . ARG A 1 117 ? -14.600 9.989 7.446 1.00 92.94 117 ARG A N 1
ATOM 917 C CA . ARG A 1 117 ? -15.944 10.452 7.840 1.00 92.94 117 ARG A CA 1
ATOM 918 C C . ARG A 1 117 ? -15.915 11.412 9.025 1.00 92.94 117 ARG A C 1
ATOM 920 O O . ARG A 1 117 ? -16.693 12.364 9.063 1.00 92.94 117 ARG A O 1
ATOM 927 N N . GLU A 1 118 ? -15.041 11.171 9.998 1.00 93.00 118 GLU A N 1
ATOM 928 C CA . GLU A 1 118 ? -14.883 12.067 11.147 1.00 93.00 118 GLU A CA 1
ATOM 929 C C . GLU A 1 118 ? -14.345 13.432 10.715 1.00 93.00 118 GLU A C 1
ATOM 931 O O . GLU A 1 118 ? -14.898 14.461 11.113 1.00 93.00 118 GLU A O 1
ATOM 936 N N . LEU A 1 119 ? -13.343 13.444 9.832 1.00 88.81 119 LEU A N 1
ATOM 937 C CA . LEU A 1 119 ? -12.784 14.672 9.264 1.00 88.81 119 LEU A CA 1
ATOM 938 C C . LEU A 1 119 ? -13.831 15.458 8.462 1.00 88.81 119 LEU A C 1
ATOM 940 O O . LEU A 1 119 ? -13.969 16.667 8.654 1.00 88.81 119 LEU A O 1
ATOM 944 N N . GLU A 1 120 ? -14.624 14.789 7.623 1.00 86.44 120 GLU A N 1
ATOM 945 C CA . GLU A 1 120 ? -15.739 15.424 6.903 1.00 86.44 120 GLU A CA 1
ATOM 946 C C . GLU A 1 120 ? -16.774 16.030 7.864 1.00 86.44 120 GLU A C 1
ATOM 948 O O . GLU A 1 120 ? -17.256 17.148 7.657 1.00 86.44 120 GLU A O 1
ATOM 953 N N . GLY A 1 121 ? -17.106 15.318 8.944 1.00 83.88 121 GLY A N 1
ATOM 954 C CA . GLY A 1 121 ? -18.020 15.801 9.977 1.00 83.88 121 GLY A CA 1
ATOM 955 C C . GLY A 1 121 ? -17.507 17.050 10.700 1.00 83.88 121 GLY A C 1
ATOM 956 O O . GLY A 1 121 ? -18.291 17.964 10.969 1.00 83.88 121 GLY A O 1
ATOM 957 N N . MET A 1 122 ? -16.205 17.118 10.988 1.00 81.81 122 MET A N 1
ATOM 958 C CA . MET A 1 122 ? -15.563 18.282 11.612 1.00 81.81 122 MET A CA 1
ATOM 959 C C . MET A 1 122 ? -15.577 19.503 10.691 1.00 81.81 122 MET A C 1
ATOM 961 O O . MET A 1 122 ? -16.028 20.571 11.105 1.00 81.81 122 MET A O 1
ATOM 965 N N . VAL A 1 123 ? -15.177 19.332 9.427 1.00 79.75 123 VAL A N 1
ATOM 966 C CA . VAL A 1 123 ? -15.174 20.415 8.428 1.00 79.75 123 VAL A CA 1
ATOM 967 C C . VAL A 1 123 ? -16.576 20.992 8.239 1.00 79.75 123 VAL A C 1
ATOM 969 O O . VAL A 1 123 ? -16.745 22.207 8.144 1.00 79.75 123 VAL A O 1
ATOM 972 N N . ASN A 1 124 ? -17.600 20.137 8.217 1.00 77.31 124 ASN A N 1
ATOM 973 C CA . ASN A 1 124 ? -18.979 20.596 8.100 1.00 77.31 124 ASN A CA 1
ATOM 974 C C . ASN A 1 124 ? -19.425 21.391 9.334 1.00 77.31 124 ASN A C 1
ATOM 976 O O . ASN A 1 124 ? -20.019 22.451 9.165 1.00 77.31 124 ASN A O 1
ATOM 980 N N . LYS A 1 125 ? -19.102 20.948 10.557 1.00 72.19 125 LYS A N 1
ATOM 981 C CA . LYS A 1 125 ? -19.426 21.693 11.790 1.00 72.19 125 LYS A CA 1
ATOM 982 C C . LYS A 1 125 ? -18.795 23.086 11.813 1.00 72.19 125 LYS A C 1
ATOM 984 O O . LYS A 1 125 ? -19.508 24.063 12.013 1.00 72.19 125 LYS A O 1
ATOM 989 N N . GLU A 1 126 ? -17.506 23.194 11.495 1.00 72.62 126 GLU A N 1
ATOM 990 C CA . GLU A 1 126 ? -16.801 24.486 11.431 1.00 72.62 126 GLU A CA 1
ATOM 991 C C . GLU A 1 126 ? -17.378 25.445 10.377 1.00 72.62 126 GLU A C 1
ATOM 993 O O . GLU A 1 126 ? -17.216 26.662 10.479 1.00 72.62 126 GLU A O 1
ATOM 998 N N . ARG A 1 127 ? -18.045 24.908 9.349 1.00 69.56 127 ARG A N 1
ATOM 999 C CA . ARG A 1 127 ? -18.677 25.688 8.280 1.00 69.56 127 ARG A CA 1
ATOM 1000 C C . ARG A 1 127 ? -20.049 26.243 8.662 1.00 69.56 127 ARG A C 1
ATOM 1002 O O . ARG A 1 127 ? -20.455 27.232 8.068 1.00 69.56 127 ARG A O 1
ATOM 1009 N N . TYR A 1 128 ? -20.751 25.612 9.605 1.00 65.81 128 TYR A N 1
ATOM 1010 C CA . TYR A 1 128 ? -22.057 26.069 10.100 1.00 65.81 128 TYR A CA 1
ATOM 1011 C C . TYR A 1 128 ? -21.955 26.931 11.370 1.00 65.81 128 TYR A C 1
ATOM 1013 O O . TYR A 1 128 ? -22.934 27.570 11.744 1.00 65.81 128 TYR A O 1
ATOM 1021 N N . GLU A 1 129 ? -20.790 26.961 12.025 1.00 65.19 129 GLU A N 1
ATOM 1022 C CA . GLU A 1 129 ? -20.496 27.818 13.187 1.00 65.19 129 GLU A CA 1
ATOM 1023 C C . GLU A 1 129 ? -19.848 29.172 12.808 1.00 65.19 129 GLU A C 1
ATOM 1025 O O . GLU A 1 129 ? -19.530 29.971 13.691 1.00 65.19 129 GLU A O 1
ATOM 1030 N N . LYS A 1 130 ? -19.670 29.448 11.509 1.00 53.41 130 LYS A N 1
ATOM 1031 C CA . LYS A 1 130 ? -19.215 30.731 10.941 1.00 53.41 130 LYS A CA 1
ATOM 1032 C C . LYS A 1 130 ? -20.330 31.401 10.150 1.00 53.41 130 LYS A C 1
ATOM 1034 O O . LYS A 1 130 ? -20.373 32.650 10.185 1.00 53.41 130 LYS A O 1
#

Mean predicted aligned error: 5.3 Å

Foldseek 3Di:
DDPLCVQQVPDLVPDDLVCLLVNLLSLLQSLCVLLVVPQHRDDLVSSVVSQVVLCVLAVPCVLVVLSVLSVCSVVCPVPDVVVSVVSSVVSSVSSVVSSVQSSVCSVVVGRNVVVVVVVVVVVVVVVVVD

Radius of gyration: 16.28 Å; Cα contacts (8 Å, |Δi|>4): 119; chains: 1; bounding box: 38×44×41 Å

pLDDT: mean 88.83, std 9.5, range [53.41, 98.19]

Sequence (130 aa):
MSYLENELSEDLSRVTPENAVQICMKILDSSSRLLGLGIQVRD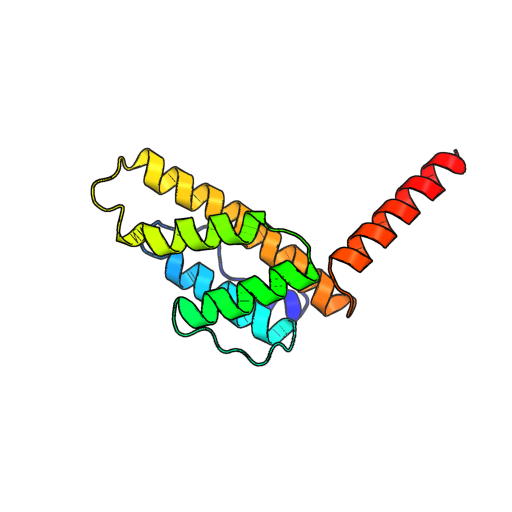PQSAWAVMSKIIELSNEFVLARFLAEVLELSNMINVNPLIRDMVVRDFLVCAEKTRMMVIEMARSGKSWIEIARELEGMVNKERYEK

Solvent-accessible surface area (backbone atoms only — not comparable to full-atom values): 7419 Å² total; per-residue (Å²): 133,58,75,71,55,61,64,63,56,72,71,69,91,73,68,42,71,91,46,40,48,62,53,51,40,50,49,47,28,37,44,18,60,62,67,66,65,85,54,74,47,83,50,73,68,41,40,49,56,45,49,52,54,52,28,74,38,45,74,46,67,67,56,58,55,46,52,53,56,44,69,43,47,83,75,45,76,88,50,61,66,70,58,51,53,45,53,46,54,53,38,51,56,50,51,52,52,50,49,54,49,47,48,51,22,48,74,70,74,42,44,44,51,56,53,52,52,53,52,54,53,50,56,51,51,62,64,74,77,106